Protein AF-A0A523BZ68-F1 (afdb_monomer_lite)

Foldseek 3Di:
DPDDDDPVVDDPPDDDDFDDDDDDLVLLVVVCVVVVPPPCLAPPQVVVCVPPNNGRDHDPVSVVVVVVVRVVVRD

Radius of gyration: 16.9 Å; chains: 1; bounding box: 41×19×43 Å

Sequence (75 aa):
MAQGLYFEDFAPGQEFLTARRTVTETDIVNFAGLSGDFNPLHTDEEYAKTTPFGRRIAHGLLISSISSGLQNQLA

Structure (mmCIF, N/CA/C/O backbone):
data_AF-A0A523BZ68-F1
#
_entry.id   AF-A0A523BZ68-F1
#
loop_
_atom_site.group_PDB
_atom_site.id
_atom_site.type_symbol
_atom_site.label_atom_id
_atom_site.label_alt_id
_atom_site.label_comp_id
_atom_site.label_asym_id
_atom_site.label_entity_id
_atom_site.label_seq_id
_atom_site.pdbx_PDB_ins_code
_atom_site.Cartn_x
_atom_site.Cartn_y
_atom_site.Cartn_z
_atom_site.occupancy
_atom_site.B_iso_or_equiv
_atom_site.auth_seq_id
_atom_site.auth_comp_id
_atom_site.auth_asym_id
_atom_site.auth_atom_id
_atom_site.pdbx_PDB_model_num
ATOM 1 N N . MET A 1 1 ? 22.205 -7.616 -10.506 1.00 49.69 1 MET A N 1
ATOM 2 C CA . MET A 1 1 ? 21.431 -6.404 -10.829 1.00 49.69 1 MET A CA 1
ATOM 3 C C . MET A 1 1 ? 21.199 -6.464 -12.321 1.00 49.69 1 MET A C 1
ATOM 5 O O . MET A 1 1 ? 22.192 -6.558 -13.034 1.00 49.69 1 MET A O 1
ATOM 9 N N . ALA A 1 2 ? 19.950 -6.578 -12.776 1.00 57.59 2 ALA A N 1
ATOM 10 C CA . ALA A 1 2 ? 19.688 -6.422 -14.202 1.00 57.59 2 ALA A CA 1
ATOM 11 C C . ALA A 1 2 ? 20.099 -4.993 -14.588 1.00 57.59 2 ALA A C 1
ATOM 13 O O . ALA A 1 2 ? 19.983 -4.075 -13.777 1.00 57.59 2 ALA A O 1
ATOM 14 N N . GLN A 1 3 ? 20.718 -4.841 -15.751 1.00 70.06 3 GLN A N 1
ATOM 15 C CA . GLN A 1 3 ? 21.002 -3.528 -16.307 1.00 70.06 3 GLN A CA 1
ATOM 16 C C . GLN A 1 3 ? 19.656 -2.946 -16.750 1.00 70.06 3 GLN A C 1
ATOM 18 O O . GLN A 1 3 ? 18.944 -3.615 -17.498 1.00 70.06 3 GLN A O 1
ATOM 23 N N . GLY A 1 4 ? 19.312 -1.746 -16.276 1.00 80.00 4 GLY A N 1
ATOM 24 C CA . GLY A 1 4 ? 18.074 -1.074 -16.667 1.00 80.00 4 GLY A CA 1
ATOM 25 C C . GLY A 1 4 ? 17.976 -0.876 -18.183 1.00 80.00 4 GLY A C 1
ATOM 26 O O . GLY A 1 4 ? 18.993 -0.842 -18.879 1.00 80.00 4 GLY A O 1
ATOM 27 N N . LEU A 1 5 ? 16.749 -0.748 -18.681 1.00 86.94 5 LEU A N 1
ATOM 28 C CA . LEU A 1 5 ? 16.457 -0.519 -20.097 1.00 86.94 5 LEU A CA 1
ATOM 29 C C . LEU A 1 5 ? 16.848 0.904 -20.524 1.00 86.94 5 LEU A C 1
ATOM 31 O O . LEU A 1 5 ? 16.693 1.859 -19.754 1.00 86.94 5 LEU A O 1
ATOM 35 N N . TYR A 1 6 ? 17.315 1.051 -21.762 1.00 91.44 6 TYR A N 1
ATOM 36 C CA . TYR A 1 6 ? 17.489 2.346 -22.415 1.00 91.44 6 TYR A CA 1
ATOM 37 C C . TYR A 1 6 ? 16.177 2.809 -23.051 1.00 91.44 6 TYR A C 1
ATOM 39 O O . TYR A 1 6 ? 15.212 2.057 -23.160 1.00 91.44 6 TYR A O 1
ATOM 47 N N . PHE A 1 7 ? 16.120 4.071 -23.477 1.00 92.25 7 PHE A N 1
ATOM 48 C CA . PHE A 1 7 ? 14.906 4.646 -24.062 1.00 92.25 7 PHE A CA 1
ATOM 49 C C . PHE A 1 7 ? 14.457 3.893 -25.327 1.00 92.25 7 PHE A C 1
ATOM 51 O O . PHE A 1 7 ? 13.271 3.647 -25.528 1.00 92.25 7 PHE A O 1
ATOM 58 N N . GLU A 1 8 ? 15.419 3.491 -26.147 1.00 95.00 8 GLU A N 1
ATOM 59 C CA . GLU A 1 8 ? 15.258 2.736 -27.388 1.00 95.00 8 GLU A CA 1
ATOM 60 C C . GLU A 1 8 ? 14.762 1.293 -27.201 1.00 95.00 8 GLU A C 1
ATOM 62 O O . GLU A 1 8 ? 14.291 0.695 -28.168 1.00 95.00 8 GLU A O 1
ATOM 67 N N . ASP A 1 9 ? 14.808 0.751 -25.981 1.00 91.88 9 ASP A N 1
ATOM 68 C CA . ASP A 1 9 ? 14.289 -0.588 -25.677 1.00 91.88 9 ASP A CA 1
ATOM 69 C C . ASP A 1 9 ? 12.761 -0.597 -25.468 1.00 91.88 9 ASP A C 1
ATOM 71 O O . ASP A 1 9 ? 12.157 -1.667 -25.340 1.00 91.88 9 ASP A O 1
ATOM 75 N N . PHE A 1 10 ? 12.122 0.580 -25.423 1.00 92.44 10 PHE A N 1
ATOM 76 C CA . PHE A 1 10 ? 10.684 0.719 -25.201 1.00 92.44 10 PHE A CA 1
ATOM 77 C C . PHE A 1 10 ? 9.890 0.883 -26.502 1.00 92.44 10 PHE A C 1
ATOM 79 O O . PHE A 1 10 ? 10.279 1.614 -27.414 1.00 92.44 10 PHE A O 1
ATOM 86 N N . ALA A 1 11 ? 8.699 0.281 -26.542 1.00 95.94 11 ALA A N 1
ATOM 87 C CA . ALA A 1 11 ? 7.713 0.480 -27.604 1.00 95.94 11 ALA A CA 1
ATOM 88 C C . ALA A 1 11 ? 6.383 1.047 -27.057 1.00 95.94 11 ALA A C 1
ATOM 90 O O . ALA A 1 11 ? 5.957 0.681 -25.957 1.00 95.94 11 ALA A O 1
ATOM 91 N N . PRO A 1 12 ? 5.666 1.911 -27.807 1.00 96.88 12 PRO A N 1
ATOM 92 C CA . PRO A 1 12 ? 4.331 2.359 -27.415 1.00 96.88 12 PRO A CA 1
ATOM 93 C C . PRO A 1 1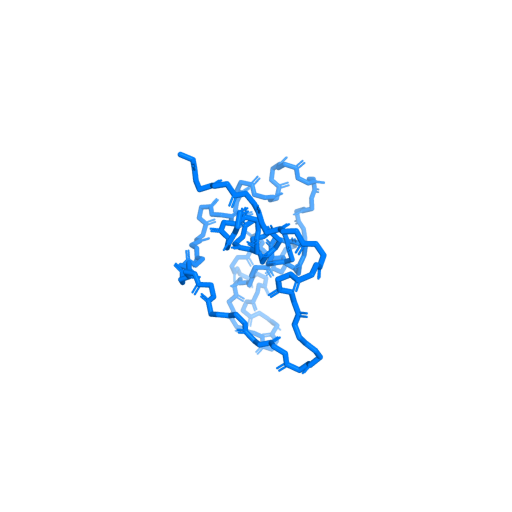2 ? 3.366 1.185 -27.217 1.00 96.88 12 PRO A C 1
ATOM 95 O O . PRO A 1 12 ? 3.265 0.305 -28.069 1.00 96.88 12 PRO A O 1
ATOM 98 N N . GLY A 1 13 ? 2.636 1.196 -26.100 1.00 96.50 13 GLY A N 1
ATOM 99 C CA . GLY A 1 13 ? 1.713 0.118 -25.731 1.00 96.50 13 GLY A CA 1
ATOM 100 C C . GLY A 1 13 ? 2.383 -1.101 -25.092 1.00 96.50 13 GLY A C 1
ATOM 101 O O . GLY A 1 13 ? 1.705 -2.089 -24.836 1.00 96.50 13 GLY A O 1
ATOM 102 N N . GLN A 1 14 ? 3.689 -1.049 -24.823 1.00 94.12 14 GLN A N 1
ATOM 103 C CA . GLN A 1 14 ? 4.371 -2.101 -24.083 1.00 94.12 14 GLN A CA 1
ATOM 104 C C . GLN A 1 14 ? 3.816 -2.223 -22.662 1.00 94.12 14 GLN A C 1
ATOM 106 O O . GLN A 1 14 ? 3.687 -1.240 -21.931 1.00 94.12 14 GLN A O 1
ATOM 111 N N . GLU A 1 15 ? 3.528 -3.459 -22.272 1.00 93.69 15 GLU A N 1
ATOM 112 C CA . GLU A 1 15 ? 3.053 -3.809 -20.942 1.00 93.69 15 GLU A CA 1
ATOM 113 C C . GLU A 1 15 ? 4.113 -4.622 -20.206 1.00 93.69 15 GLU A C 1
ATOM 115 O O . GLU A 1 15 ? 4.841 -5.422 -20.797 1.00 93.69 15 GLU A O 1
ATOM 120 N N . PHE A 1 16 ? 4.164 -4.443 -18.890 1.00 91.25 16 PHE A N 1
ATOM 121 C CA . PHE A 1 16 ? 5.023 -5.225 -18.017 1.00 91.25 16 PHE A CA 1
ATOM 122 C C . PHE A 1 16 ? 4.189 -5.874 -16.925 1.00 91.25 16 PHE A C 1
ATOM 124 O O . PHE A 1 16 ? 3.332 -5.236 -16.310 1.00 91.25 16 PHE A O 1
ATOM 131 N N . LEU A 1 17 ? 4.480 -7.142 -16.647 1.00 94.25 17 LEU A N 1
ATOM 132 C CA . LEU A 1 17 ? 3.885 -7.855 -15.530 1.00 94.25 17 LEU A CA 1
ATOM 133 C C . LEU A 1 17 ? 4.856 -7.845 -14.350 1.00 94.25 17 LEU A C 1
ATOM 135 O O . LEU A 1 17 ? 5.906 -8.482 -14.397 1.00 94.25 17 LEU A O 1
ATOM 139 N N . THR A 1 18 ? 4.499 -7.140 -13.280 1.00 95.00 18 THR A N 1
ATOM 140 C CA . THR A 1 18 ? 5.292 -7.139 -12.047 1.00 95.00 18 THR A CA 1
ATOM 141 C C . THR A 1 18 ? 5.185 -8.470 -11.306 1.00 95.00 18 THR A C 1
ATOM 143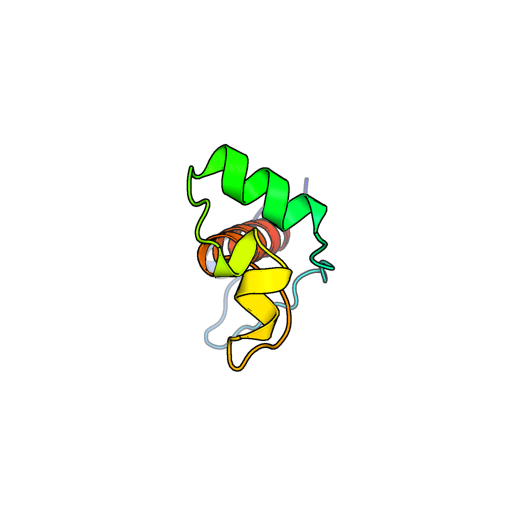 O O . THR A 1 18 ? 4.262 -9.266 -11.510 1.00 95.00 18 THR A O 1
ATOM 146 N N . ALA A 1 19 ? 6.077 -8.677 -10.337 1.00 95.56 19 ALA A N 1
ATOM 147 C CA . ALA A 1 19 ? 5.835 -9.667 -9.298 1.00 95.56 19 ALA A CA 1
ATOM 148 C C . ALA A 1 19 ? 4.533 -9.353 -8.531 1.00 95.56 19 ALA A C 1
ATOM 150 O O . ALA A 1 19 ? 4.068 -8.210 -8.473 1.00 95.56 19 ALA A O 1
ATOM 151 N N . ARG A 1 20 ? 3.945 -10.386 -7.921 1.00 96.56 20 ARG A N 1
ATOM 152 C CA . ARG A 1 20 ? 2.801 -10.237 -7.013 1.00 96.56 20 ARG A CA 1
ATOM 153 C C . ARG A 1 20 ? 3.305 -10.010 -5.593 1.00 96.56 20 ARG A C 1
ATOM 155 O O . ARG A 1 20 ? 4.273 -10.641 -5.175 1.00 96.56 20 ARG A O 1
ATOM 162 N N . ARG A 1 21 ? 2.600 -9.176 -4.830 1.00 96.69 21 ARG A N 1
ATOM 163 C CA . ARG A 1 21 ? 2.826 -9.003 -3.392 1.00 96.69 21 ARG A CA 1
ATOM 164 C C . ARG A 1 21 ? 1.508 -9.127 -2.643 1.00 96.69 21 ARG A C 1
ATOM 166 O O . ARG A 1 21 ? 0.557 -8.409 -2.935 1.00 96.69 21 ARG A O 1
ATOM 173 N N . THR A 1 22 ? 1.475 -10.018 -1.661 1.00 98.00 22 THR A N 1
ATOM 174 C CA . THR A 1 22 ? 0.373 -10.105 -0.700 1.00 98.00 22 THR A CA 1
ATOM 175 C C . THR A 1 22 ? 0.524 -8.988 0.324 1.00 98.00 22 THR A C 1
ATOM 177 O O . THR A 1 22 ? 1.597 -8.841 0.905 1.00 98.00 22 THR A O 1
ATOM 180 N N . VAL A 1 23 ? -0.537 -8.212 0.540 1.00 98.06 23 VAL A N 1
ATOM 181 C CA . VAL A 1 23 ? -0.584 -7.186 1.589 1.00 98.06 23 VAL A CA 1
ATOM 182 C C . VAL A 1 23 ? -1.143 -7.809 2.859 1.00 98.06 23 VAL A C 1
ATOM 184 O O . VAL A 1 23 ? -2.179 -8.476 2.833 1.00 98.06 23 VAL A O 1
ATOM 187 N N . THR A 1 24 ? -0.441 -7.591 3.961 1.00 98.19 24 THR A N 1
ATOM 188 C CA . THR A 1 24 ? -0.771 -8.121 5.284 1.00 98.19 24 THR A CA 1
ATOM 189 C C . THR A 1 24 ? -1.083 -6.992 6.259 1.00 98.19 24 THR A C 1
ATOM 191 O O . THR A 1 24 ? -0.815 -5.821 5.995 1.00 98.19 24 THR A O 1
ATOM 194 N N . GLU A 1 25 ? -1.621 -7.342 7.425 1.00 97.50 25 GLU A N 1
ATOM 195 C CA . GLU A 1 25 ? -1.826 -6.380 8.512 1.00 97.50 25 GLU A CA 1
ATOM 196 C C . GLU A 1 25 ? -0.517 -5.702 8.942 1.00 97.50 25 GLU A C 1
ATOM 198 O O . GLU A 1 25 ? -0.508 -4.506 9.221 1.00 97.50 25 GLU A O 1
ATOM 203 N N . THR A 1 26 ? 0.606 -6.426 8.923 1.00 98.38 26 THR A N 1
ATOM 204 C CA . THR A 1 26 ? 1.921 -5.868 9.262 1.00 98.38 26 THR A CA 1
ATOM 205 C C . THR A 1 26 ? 2.314 -4.721 8.335 1.00 98.38 26 THR A C 1
ATOM 207 O O . THR A 1 26 ? 2.869 -3.730 8.804 1.00 98.38 26 THR A O 1
ATOM 210 N N . ASP A 1 27 ? 1.994 -4.805 7.040 1.00 98.56 27 ASP A N 1
ATOM 211 C CA . ASP A 1 27 ? 2.249 -3.707 6.101 1.00 98.56 27 ASP A CA 1
ATOM 212 C C . ASP A 1 27 ? 1.446 -2.455 6.483 1.00 98.56 27 ASP A C 1
ATOM 214 O O . ASP A 1 27 ? 1.988 -1.352 6.476 1.00 98.56 27 ASP A O 1
ATOM 218 N N . ILE A 1 28 ? 0.175 -2.632 6.863 1.00 98.44 28 ILE A N 1
ATOM 219 C CA . ILE A 1 28 ? -0.730 -1.542 7.258 1.00 98.44 28 ILE A CA 1
ATOM 220 C C . ILE A 1 28 ? -0.245 -0.881 8.552 1.00 98.44 28 ILE A C 1
ATOM 222 O O . ILE A 1 28 ? -0.128 0.342 8.608 1.00 98.44 28 ILE A O 1
ATOM 226 N N . VAL A 1 29 ? 0.086 -1.679 9.573 1.00 98.38 29 VAL A N 1
ATOM 227 C CA . VAL A 1 29 ? 0.578 -1.178 10.868 1.00 98.38 29 VAL A CA 1
ATOM 228 C C . VAL A 1 29 ? 1.895 -0.423 10.694 1.00 98.38 29 VAL A C 1
ATOM 230 O O . VAL A 1 29 ? 2.042 0.691 11.198 1.00 98.38 29 VAL A O 1
ATOM 233 N N . ASN A 1 30 ? 2.836 -0.987 9.932 1.00 98.69 30 ASN A N 1
ATOM 234 C CA . ASN A 1 30 ? 4.116 -0.332 9.670 1.00 98.69 30 ASN A CA 1
ATOM 235 C C . ASN A 1 30 ? 3.936 0.961 8.872 1.00 98.69 30 ASN A C 1
ATOM 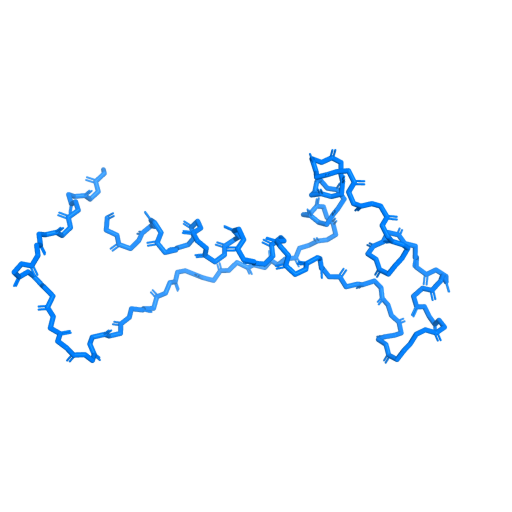237 O O . ASN A 1 30 ? 4.602 1.954 9.160 1.00 98.69 30 ASN A O 1
ATOM 241 N N . PHE A 1 31 ? 3.034 0.974 7.888 1.00 98.75 31 PHE A N 1
ATOM 242 C CA . PHE A 1 31 ? 2.785 2.170 7.091 1.00 98.75 31 PHE A CA 1
ATOM 243 C C . PHE A 1 31 ? 2.083 3.265 7.892 1.00 98.75 31 PHE A C 1
ATOM 245 O O . PHE A 1 31 ? 2.449 4.429 7.746 1.00 98.75 31 PHE A O 1
ATOM 252 N N . ALA A 1 32 ? 1.143 2.920 8.778 1.00 98.62 32 ALA A N 1
ATOM 253 C CA . ALA A 1 32 ? 0.555 3.875 9.719 1.00 98.62 32 ALA A CA 1
ATOM 254 C C . ALA A 1 32 ? 1.641 4.512 10.603 1.00 98.62 32 ALA A C 1
ATOM 256 O O . ALA A 1 32 ? 1.712 5.734 10.710 1.00 98.62 32 ALA A O 1
ATOM 257 N N . GLY A 1 33 ? 2.554 3.697 11.147 1.00 98.69 33 GLY A N 1
ATOM 258 C CA . GLY A 1 33 ? 3.694 4.183 11.930 1.00 98.69 33 GLY A CA 1
ATOM 259 C C . GLY A 1 33 ? 4.658 5.074 11.138 1.00 98.69 33 GLY A C 1
ATOM 260 O O . GLY A 1 33 ? 5.109 6.093 11.651 1.00 98.69 33 GLY A O 1
ATOM 261 N N . LEU A 1 34 ? 4.951 4.717 9.884 1.00 98.56 34 LEU A N 1
ATOM 262 C CA . LEU A 1 34 ? 5.842 5.482 9.006 1.00 98.56 34 LEU A CA 1
ATOM 263 C C . LEU A 1 34 ? 5.228 6.816 8.560 1.00 98.56 34 LEU A C 1
ATOM 265 O O . LEU A 1 34 ? 5.906 7.839 8.551 1.00 98.56 34 LEU A O 1
ATOM 269 N N . SER A 1 35 ? 3.969 6.787 8.127 1.00 98.50 35 SER A N 1
ATOM 270 C CA . SER A 1 35 ? 3.285 7.940 7.530 1.00 98.50 35 SER A CA 1
ATOM 271 C C . SER A 1 35 ? 2.658 8.875 8.563 1.00 98.50 35 SER A C 1
ATOM 273 O O . SER A 1 35 ? 2.386 10.031 8.248 1.00 98.50 35 SER A O 1
ATOM 275 N N . GLY A 1 36 ? 2.402 8.382 9.778 1.00 98.50 36 GLY A N 1
ATOM 276 C CA . GLY A 1 36 ? 1.596 9.069 10.785 1.00 98.50 36 GLY A CA 1
ATOM 277 C C . GLY A 1 36 ? 0.086 8.997 10.527 1.00 98.50 36 GLY A C 1
ATOM 278 O O . GLY A 1 36 ? -0.684 9.559 11.307 1.00 98.50 36 GLY A O 1
ATOM 279 N N . ASP A 1 37 ? -0.359 8.315 9.465 1.00 98.50 37 ASP A N 1
ATOM 280 C CA . ASP A 1 37 ? -1.779 8.138 9.161 1.00 98.50 37 ASP A CA 1
ATOM 281 C C . ASP A 1 37 ? -2.375 6.975 9.965 1.00 98.50 37 ASP A C 1
ATOM 283 O O . ASP A 1 37 ? -2.364 5.808 9.555 1.00 98.50 37 ASP A O 1
ATOM 287 N N . PHE A 1 38 ? -2.922 7.328 11.127 1.00 98.44 38 PHE A N 1
ATOM 288 C CA . PHE A 1 38 ? -3.638 6.424 12.025 1.00 98.44 38 PHE A CA 1
ATOM 289 C C . PHE A 1 38 ? -5.161 6.469 11.846 1.00 98.44 38 PHE A C 1
ATOM 291 O O . PHE A 1 38 ? -5.883 6.157 12.795 1.00 98.44 38 PHE A O 1
ATOM 298 N N . ASN A 1 39 ? -5.671 6.848 10.667 1.00 98.25 39 ASN A N 1
ATOM 299 C CA . ASN A 1 39 ? -7.110 6.838 10.406 1.00 98.25 39 ASN A CA 1
ATOM 300 C C . ASN A 1 39 ? -7.730 5.482 10.818 1.00 98.25 39 ASN A C 1
ATOM 302 O O . ASN A 1 39 ? -7.240 4.434 10.378 1.00 98.25 39 ASN A O 1
ATOM 306 N N . PRO A 1 40 ? -8.803 5.477 11.634 1.00 98.12 40 PRO A N 1
ATOM 307 C CA . PRO A 1 40 ? -9.388 4.251 12.176 1.00 98.12 40 PRO A CA 1
ATOM 308 C C . PRO A 1 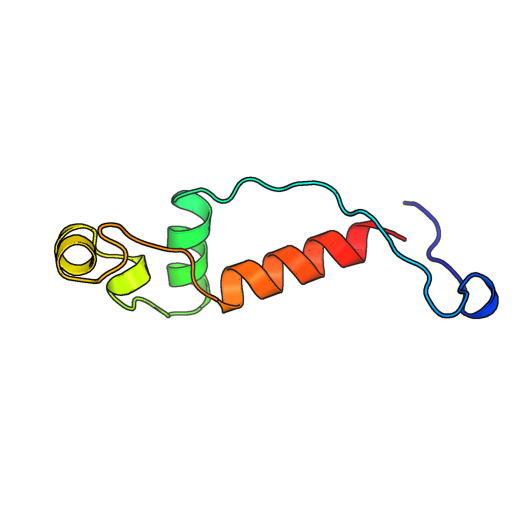40 ? -9.888 3.286 11.094 1.00 98.12 40 PRO A C 1
ATOM 310 O O . PRO A 1 40 ? -9.953 2.086 11.338 1.00 98.12 40 PRO A O 1
ATOM 313 N N . LEU A 1 41 ? -10.143 3.761 9.869 1.00 97.94 41 LEU A N 1
ATOM 314 C CA . LEU A 1 41 ? -10.450 2.896 8.724 1.00 97.94 41 LEU A CA 1
ATOM 315 C C . LEU A 1 41 ? -9.333 1.874 8.417 1.00 97.94 41 LEU A C 1
ATOM 317 O O . LEU A 1 41 ? -9.599 0.793 7.884 1.00 97.94 41 LEU A O 1
ATOM 321 N N . HIS A 1 42 ? -8.087 2.211 8.750 1.00 98.31 42 HIS A N 1
ATOM 322 C CA . HIS A 1 42 ? -6.913 1.367 8.537 1.00 98.31 42 HIS A CA 1
ATOM 323 C C . HIS A 1 42 ? -6.453 0.660 9.819 1.00 98.31 42 HIS A C 1
ATOM 325 O O . HIS A 1 42 ? -5.810 -0.386 9.743 1.00 98.31 42 HIS A O 1
ATOM 331 N N . THR A 1 43 ? -6.769 1.205 10.997 1.00 98.06 43 THR A N 1
ATOM 332 C CA . THR A 1 43 ? -6.120 0.817 12.262 1.00 98.06 43 THR A CA 1
ATOM 333 C C . THR A 1 43 ? -7.061 0.222 13.307 1.00 98.06 43 THR A C 1
ATOM 335 O O . THR A 1 43 ? -6.587 -0.529 14.159 1.00 98.06 43 THR A O 1
ATOM 338 N N . ASP A 1 44 ? -8.372 0.457 13.215 1.00 98.19 44 ASP A N 1
ATOM 339 C CA . ASP A 1 44 ? -9.361 0.019 14.206 1.00 98.19 44 ASP A CA 1
ATOM 340 C C . ASP A 1 44 ? -10.389 -0.941 13.583 1.00 98.19 44 ASP A C 1
ATOM 342 O O . ASP A 1 44 ? -11.161 -0.587 12.692 1.00 98.19 44 ASP A O 1
ATOM 346 N N . GLU A 1 45 ? -10.391 -2.189 14.055 1.00 97.94 45 GLU A N 1
ATOM 347 C CA . GLU A 1 45 ? -11.290 -3.234 13.559 1.00 97.94 45 GLU A CA 1
ATOM 348 C C . GLU A 1 45 ? -12.753 -2.992 13.956 1.00 97.94 45 GLU A C 1
ATOM 350 O O . GLU A 1 45 ? -13.652 -3.250 13.157 1.00 97.94 45 GLU A O 1
ATOM 355 N N . GLU A 1 46 ? -13.017 -2.468 15.156 1.00 98.44 46 GLU A N 1
ATOM 356 C CA . GLU A 1 46 ? -14.387 -2.220 15.618 1.00 98.44 46 GLU A CA 1
ATOM 357 C C . GLU A 1 46 ? -15.004 -1.029 14.891 1.00 98.44 46 GLU A C 1
ATOM 359 O O . GLU A 1 46 ? -16.156 -1.096 14.456 1.00 98.44 46 GLU A O 1
ATOM 364 N N . TYR A 1 47 ? -14.220 0.030 14.674 1.00 98.31 47 TYR A N 1
ATOM 365 C CA . TYR A 1 47 ? -14.645 1.129 13.813 1.00 98.31 47 TYR A CA 1
ATOM 366 C C . TYR A 1 47 ? -14.926 0.634 12.392 1.00 98.31 47 TYR A C 1
ATOM 368 O O . TYR A 1 47 ? -15.984 0.931 11.831 1.00 98.31 47 TYR A O 1
ATOM 376 N N . ALA A 1 48 ? -14.018 -0.155 11.808 1.00 97.75 48 ALA A N 1
ATOM 377 C CA . ALA A 1 48 ? -14.142 -0.585 10.421 1.00 97.75 48 ALA A CA 1
ATOM 378 C C . ALA A 1 48 ? -15.392 -1.447 10.153 1.00 97.75 48 ALA A C 1
ATOM 380 O O . ALA A 1 48 ? -15.975 -1.333 9.070 1.00 97.75 48 ALA A O 1
ATOM 381 N N . LYS A 1 49 ? -15.871 -2.226 11.138 1.00 98.31 49 LYS A N 1
ATOM 382 C CA . LYS A 1 49 ? -17.155 -2.960 11.061 1.00 98.31 49 LYS A CA 1
ATOM 383 C C . LYS A 1 49 ? -18.368 -2.056 10.820 1.00 98.31 49 LYS A C 1
ATOM 385 O O . LYS A 1 49 ? -19.360 -2.514 10.262 1.00 98.31 49 LYS A O 1
ATOM 390 N N . THR A 1 50 ? -18.302 -0.788 11.233 1.00 98.31 50 THR A N 1
ATOM 391 C CA . THR A 1 50 ? -19.380 0.198 11.016 1.00 98.31 50 THR A CA 1
ATOM 392 C C . THR A 1 50 ? -19.367 0.802 9.609 1.00 98.31 50 THR A C 1
ATOM 394 O O . THR A 1 50 ? -20.309 1.488 9.213 1.00 98.31 50 THR A O 1
ATOM 397 N N . THR A 1 51 ? -18.305 0.552 8.841 1.00 97.94 51 THR A N 1
ATOM 398 C CA . THR A 1 51 ? -18.120 1.078 7.486 1.00 97.94 51 THR A CA 1
ATOM 399 C C . THR A 1 51 ? -18.593 0.068 6.434 1.00 97.94 51 THR A C 1
ATOM 401 O O . THR A 1 51 ? -18.669 -1.128 6.723 1.00 97.94 51 THR A O 1
ATOM 404 N N . PRO A 1 52 ? -18.826 0.488 5.175 1.00 98.31 52 PRO A N 1
ATOM 405 C CA . PRO A 1 52 ? -19.179 -0.431 4.088 1.00 98.31 52 PRO A CA 1
ATOM 406 C C . PRO A 1 52 ? -18.147 -1.535 3.814 1.00 98.31 52 PRO A C 1
ATOM 408 O O . PRO A 1 52 ? -18.471 -2.523 3.160 1.00 98.31 52 PRO A O 1
ATOM 411 N N . PHE A 1 53 ? -16.906 -1.377 4.285 1.00 97.62 53 PHE A N 1
ATOM 412 C CA . PHE A 1 53 ? -15.851 -2.370 4.095 1.00 97.62 53 PHE A CA 1
ATOM 413 C C . PHE A 1 53 ? -15.937 -3.531 5.094 1.00 97.62 53 PHE A C 1
ATOM 415 O O . PHE A 1 53 ? -15.438 -4.615 4.801 1.00 97.62 53 PHE A O 1
ATOM 422 N N . GLY A 1 54 ? -16.546 -3.317 6.268 1.00 97.88 54 GLY A N 1
ATOM 423 C CA . GLY A 1 54 ? -16.746 -4.338 7.305 1.00 97.88 54 GLY A CA 1
ATOM 424 C C . GLY A 1 54 ? -15.477 -4.854 8.003 1.00 97.88 54 GLY A C 1
ATOM 425 O O . GLY A 1 54 ? -15.583 -5.722 8.865 1.00 97.88 54 GLY A O 1
ATOM 426 N N . ARG A 1 55 ? -14.295 -4.354 7.628 1.00 97.69 55 ARG A N 1
ATOM 427 C CA . ARG A 1 55 ? -12.965 -4.705 8.158 1.00 97.69 55 ARG A CA 1
ATOM 428 C C . ARG A 1 55 ? -11.964 -3.611 7.812 1.00 97.69 55 ARG A C 1
ATOM 430 O O . ARG A 1 55 ? -12.208 -2.827 6.889 1.00 97.69 55 ARG A O 1
ATOM 437 N N . ARG A 1 56 ? -10.811 -3.594 8.484 1.00 97.81 56 ARG A N 1
ATOM 438 C CA . ARG A 1 56 ? -9.715 -2.681 8.124 1.00 97.81 56 ARG A CA 1
ATOM 439 C C . ARG A 1 56 ? -9.234 -2.934 6.695 1.00 97.81 56 ARG A C 1
ATOM 441 O O . ARG A 1 56 ? -9.132 -4.084 6.245 1.00 97.81 56 ARG A O 1
ATOM 448 N N . ILE A 1 57 ? -8.903 -1.847 6.005 1.00 97.88 57 ILE A N 1
ATOM 449 C CA . ILE A 1 57 ? -8.353 -1.864 4.644 1.00 97.88 57 ILE A CA 1
ATOM 450 C C . ILE A 1 57 ? -6.996 -1.162 4.607 1.00 97.88 57 ILE A C 1
ATOM 452 O O . ILE A 1 57 ? -6.686 -0.361 5.481 1.00 97.88 57 ILE A O 1
ATOM 456 N N . ALA A 1 58 ? -6.179 -1.451 3.598 1.00 98.31 58 ALA A N 1
ATOM 457 C CA . ALA A 1 58 ? -4.884 -0.797 3.426 1.00 98.31 58 ALA A CA 1
ATOM 458 C C . ALA A 1 58 ? -5.027 0.683 3.028 1.00 98.31 58 ALA A C 1
ATOM 460 O O . ALA A 1 58 ? -5.978 1.056 2.336 1.00 98.31 58 ALA A O 1
ATOM 461 N N . HIS A 1 59 ? -4.052 1.511 3.412 1.00 98.62 59 HIS A N 1
ATOM 462 C CA . HIS A 1 59 ? -3.948 2.897 2.950 1.00 98.62 59 HIS A CA 1
ATOM 463 C C . HIS A 1 59 ? -3.789 2.952 1.430 1.00 98.62 59 HIS A C 1
ATOM 465 O O . HIS A 1 59 ? -3.029 2.174 0.848 1.00 98.62 59 HIS A O 1
ATOM 471 N N . GLY A 1 60 ? -4.413 3.933 0.777 1.00 98.12 60 GLY A N 1
ATOM 472 C CA . GLY A 1 60 ? -4.202 4.149 -0.659 1.00 98.12 60 GLY A CA 1
ATOM 473 C C . GLY A 1 60 ? -2.726 4.403 -0.992 1.00 98.12 60 GLY A C 1
ATOM 474 O O . GLY A 1 60 ? -2.182 3.810 -1.922 1.00 98.12 60 GLY A O 1
ATOM 475 N N . LEU A 1 61 ? -2.043 5.213 -0.173 1.00 98.44 61 LEU A N 1
ATOM 476 C CA . LEU A 1 61 ? -0.622 5.515 -0.361 1.00 98.44 61 LEU A CA 1
ATOM 477 C C . LEU A 1 61 ? 0.288 4.302 -0.128 1.00 98.44 61 LEU A C 1
ATOM 479 O O . LEU A 1 61 ? 1.270 4.165 -0.849 1.00 98.44 61 LEU A O 1
ATOM 483 N N . LEU A 1 62 ? -0.061 3.388 0.787 1.00 98.50 62 LEU A N 1
ATOM 484 C CA . LEU A 1 62 ? 0.663 2.122 0.953 1.00 98.50 62 LEU A CA 1
ATOM 485 C C . LEU A 1 62 ? 0.662 1.326 -0.358 1.00 98.50 62 LEU A C 1
ATOM 487 O O . LEU A 1 62 ? 1.712 0.873 -0.814 1.00 98.50 62 LEU A O 1
ATOM 491 N N . ILE A 1 63 ? -0.504 1.191 -0.994 1.00 98.19 63 ILE A N 1
ATOM 492 C CA . ILE A 1 63 ? -0.631 0.460 -2.260 1.00 98.19 63 ILE A CA 1
ATOM 493 C C . ILE A 1 63 ? 0.143 1.158 -3.384 1.00 98.19 63 ILE A C 1
ATOM 495 O O . ILE A 1 63 ? 0.862 0.487 -4.127 1.00 98.19 63 ILE A O 1
ATOM 499 N N . SER A 1 64 ? 0.076 2.489 -3.476 1.00 98.19 64 SER A N 1
ATOM 500 C CA . SER A 1 64 ? 0.860 3.258 -4.453 1.00 98.19 64 SER A CA 1
ATOM 501 C C . SER A 1 64 ? 2.369 3.077 -4.259 1.00 98.19 64 SER A C 1
ATOM 503 O O . SER A 1 64 ? 3.091 2.841 -5.229 1.00 98.19 64 SER A O 1
ATOM 505 N N . SER A 1 65 ? 2.854 3.116 -3.014 1.00 98.06 65 SER A N 1
ATOM 506 C CA . SER A 1 65 ? 4.267 2.874 -2.695 1.00 98.06 65 SER A CA 1
ATOM 507 C C . SER A 1 65 ? 4.703 1.453 -3.055 1.00 98.06 65 SER A C 1
ATOM 509 O O . SER A 1 65 ? 5.770 1.268 -3.641 1.00 98.06 65 SER A O 1
ATOM 511 N N . ILE A 1 66 ? 3.874 0.445 -2.763 1.00 97.81 66 ILE A N 1
ATOM 512 C CA . ILE A 1 66 ? 4.139 -0.947 -3.153 1.00 97.81 66 ILE A CA 1
ATOM 513 C C . ILE A 1 66 ? 4.191 -1.086 -4.677 1.00 97.81 66 ILE A C 1
ATOM 515 O O . ILE A 1 66 ? 5.116 -1.713 -5.192 1.00 97.81 66 ILE A O 1
ATOM 519 N N . SER A 1 67 ? 3.230 -0.496 -5.393 1.00 96.69 67 SER A N 1
ATOM 520 C CA . SER A 1 67 ? 3.184 -0.523 -6.858 1.00 96.69 67 SER A CA 1
ATOM 521 C C . SER A 1 67 ? 4.448 0.086 -7.465 1.00 96.69 67 SER A C 1
ATOM 523 O O . SER A 1 67 ? 5.077 -0.547 -8.308 1.00 96.69 67 SER A O 1
ATOM 525 N N . SER A 1 68 ? 4.879 1.257 -6.985 1.00 96.19 68 SER A N 1
ATOM 526 C CA . SER A 1 68 ? 6.124 1.889 -7.439 1.00 96.19 68 SER A CA 1
ATOM 527 C C . SER A 1 68 ? 7.349 1.009 -7.166 1.00 96.19 68 SER A C 1
ATOM 529 O O . SER A 1 68 ? 8.181 0.811 -8.049 1.00 96.19 68 SER A O 1
ATOM 531 N N . GLY A 1 69 ? 7.433 0.404 -5.978 1.00 95.44 69 GLY A N 1
ATOM 532 C CA . GLY A 1 69 ? 8.520 -0.518 -5.645 1.00 95.44 69 GLY A CA 1
ATOM 533 C C . GLY A 1 69 ? 8.558 -1.766 -6.533 1.00 95.44 69 GLY A C 1
ATOM 534 O O . GLY A 1 69 ? 9.643 -2.236 -6.861 1.00 95.44 69 GLY A O 1
ATOM 535 N N . LEU A 1 70 ? 7.398 -2.289 -6.940 1.00 95.38 70 LEU A N 1
ATOM 536 C CA . LEU A 1 70 ? 7.293 -3.408 -7.882 1.00 95.38 70 LEU A CA 1
ATOM 537 C C . LEU A 1 70 ? 7.670 -3.000 -9.314 1.00 95.38 70 LEU A C 1
ATOM 539 O O . LEU A 1 70 ? 8.289 -3.791 -10.019 1.00 95.38 70 LEU A O 1
ATOM 543 N N . GLN A 1 71 ? 7.336 -1.777 -9.734 1.00 91.81 71 GLN A N 1
ATOM 544 C CA . GLN A 1 71 ? 7.736 -1.244 -11.041 1.00 91.81 71 GLN A CA 1
ATOM 545 C C . GLN A 1 71 ? 9.259 -1.113 -11.149 1.00 91.81 71 GLN A C 1
ATOM 547 O O . GLN A 1 71 ? 9.842 -1.541 -12.140 1.00 91.81 71 GLN A O 1
ATOM 552 N N . ASN A 1 72 ? 9.916 -0.631 -10.090 1.00 89.94 72 ASN A N 1
ATOM 553 C CA . ASN A 1 72 ? 11.376 -0.491 -10.035 1.00 89.94 72 ASN A CA 1
ATOM 554 C C . ASN A 1 72 ? 12.140 -1.831 -10.054 1.00 89.94 72 ASN A C 1
ATOM 556 O O . ASN A 1 72 ? 13.364 -1.832 -10.069 1.00 89.94 72 ASN A O 1
ATOM 560 N N . GLN A 1 73 ? 11.445 -2.971 -10.001 1.00 88.31 73 GLN A N 1
ATOM 561 C CA . GLN A 1 73 ? 12.055 -4.304 -10.103 1.00 88.31 73 GLN A CA 1
ATOM 562 C C . GLN A 1 73 ? 12.029 -4.862 -11.533 1.00 88.31 73 GLN A C 1
ATOM 564 O O . GLN A 1 73 ? 12.568 -5.943 -11.764 1.00 88.31 73 GLN A O 1
ATOM 569 N N . LEU A 1 74 ? 11.370 -4.175 -12.473 1.00 81.44 74 LEU A N 1
ATOM 570 C CA . LEU A 1 74 ? 11.195 -4.640 -13.850 1.00 81.44 74 L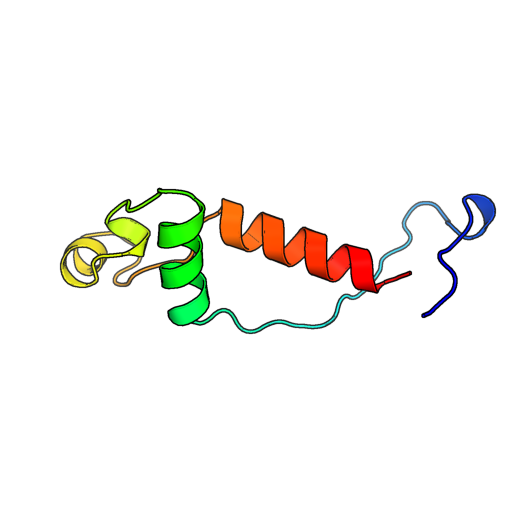EU A CA 1
ATOM 571 C C . LEU A 1 74 ? 12.416 -4.396 -14.748 1.00 81.44 74 LEU A C 1
ATOM 573 O O . LEU A 1 74 ? 12.508 -5.037 -15.794 1.00 81.44 74 LEU A O 1
ATOM 577 N N . ALA A 1 75 ? 13.329 -3.503 -14.358 1.00 63.25 75 ALA A N 1
ATOM 578 C CA . ALA A 1 75 ? 14.536 -3.163 -15.108 1.00 63.25 75 ALA A CA 1
ATOM 579 C C . ALA A 1 75 ? 15.619 -2.602 -14.180 1.00 63.25 75 ALA A C 1
ATOM 581 O O . ALA A 1 75 ? 15.308 -1.648 -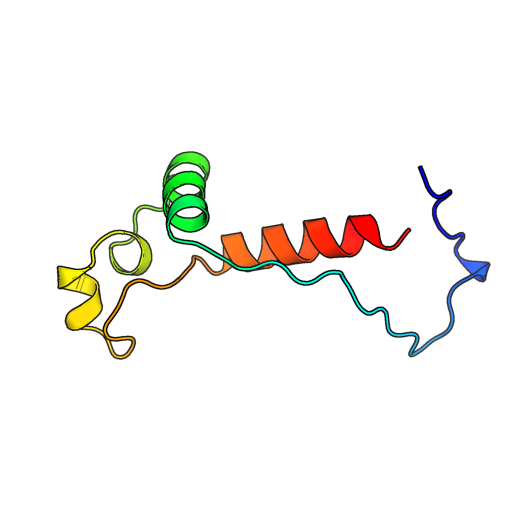13.433 1.00 63.25 75 ALA A O 1
#

pLDDT: mean 94.3, std 9.05, range [49.69, 98.75]

Secondary structure (DSSP, 8-state):
-PPPPPGGG--TT----PPP----HHHHHHHHHHH----HHHH-HHHHHTSTTSS----HHHHHHHHHHHHTT--